Protein AF-K1YP72-F1 (afdb_monomer_lite)

Structure (mmCIF, N/CA/C/O backbone):
data_AF-K1YP72-F1
#
_entry.id   AF-K1YP72-F1
#
loop_
_atom_site.group_PDB
_atom_site.id
_atom_site.type_symbol
_atom_site.label_atom_id
_atom_site.label_alt_id
_atom_site.label_comp_id
_atom_site.label_asym_id
_atom_site.label_entity_id
_atom_site.label_seq_id
_atom_site.pdbx_PDB_ins_code
_atom_site.Cartn_x
_atom_site.Cartn_y
_atom_site.Cartn_z
_atom_site.occupancy
_atom_site.B_iso_or_equiv
_atom_site.auth_seq_id
_atom_site.auth_comp_id
_atom_site.auth_asym_id
_atom_site.auth_atom_id
_atom_site.pdbx_PDB_model_num
ATOM 1 N N . MET A 1 1 ? -7.298 1.658 -0.040 1.00 88.38 1 MET A N 1
ATOM 2 C CA . MET A 1 1 ? -8.168 1.002 0.954 1.00 88.38 1 MET A CA 1
ATOM 3 C C . MET A 1 1 ? -8.782 2.070 1.839 1.00 88.38 1 MET A C 1
ATOM 5 O O . MET A 1 1 ? -8.086 3.003 2.231 1.00 88.38 1 MET A O 1
ATOM 9 N N . 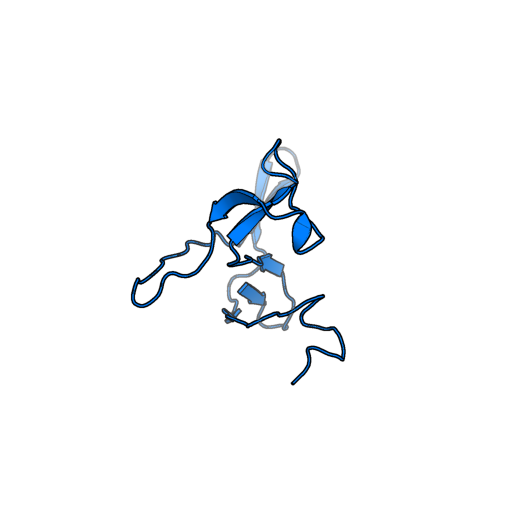THR A 1 2 ? -10.078 1.965 2.111 1.00 91.56 2 THR A N 1
ATOM 10 C CA . THR A 1 2 ? -10.807 2.901 2.978 1.00 91.56 2 THR A CA 1
ATOM 11 C C . THR A 1 2 ? -11.680 2.143 3.963 1.00 91.56 2 THR A C 1
ATOM 13 O O . THR A 1 2 ? -12.366 1.210 3.554 1.00 91.56 2 THR A O 1
ATOM 16 N N . ALA A 1 3 ? -11.698 2.571 5.227 1.00 90.56 3 ALA A N 1
ATOM 17 C CA . ALA A 1 3 ? -12.637 2.082 6.233 1.00 90.56 3 ALA A CA 1
ATOM 18 C C . ALA A 1 3 ? -13.662 3.169 6.582 1.00 90.56 3 ALA A C 1
ATOM 20 O O . ALA A 1 3 ? -13.297 4.316 6.873 1.00 90.56 3 ALA A O 1
ATOM 21 N N . LYS A 1 4 ? -14.944 2.797 6.538 1.00 91.25 4 LYS A N 1
ATOM 22 C CA . LYS A 1 4 ? -16.100 3.678 6.751 1.00 91.25 4 LYS A CA 1
ATOM 23 C C . LYS A 1 4 ? -16.948 3.169 7.909 1.00 91.25 4 LYS A C 1
ATOM 25 O O . LYS A 1 4 ? -17.210 1.971 7.984 1.00 91.25 4 LYS A O 1
ATOM 30 N N . THR A 1 5 ? -17.402 4.062 8.784 1.00 88.12 5 THR A N 1
ATOM 31 C CA . THR A 1 5 ? -18.425 3.728 9.790 1.00 88.12 5 THR A CA 1
ATOM 32 C C . THR A 1 5 ? -19.787 3.508 9.125 1.00 88.12 5 THR A C 1
ATOM 34 O O . THR A 1 5 ? -19.973 3.874 7.963 1.00 88.12 5 THR A O 1
ATOM 37 N N . ASN A 1 6 ? -20.759 2.952 9.855 1.00 84.94 6 ASN A N 1
ATOM 38 C CA . ASN A 1 6 ? -22.127 2.760 9.345 1.00 84.94 6 ASN A CA 1
ATOM 39 C C . ASN A 1 6 ? -22.787 4.071 8.871 1.00 84.94 6 ASN A C 1
ATOM 41 O O . ASN A 1 6 ? -23.576 4.054 7.933 1.00 84.94 6 ASN A O 1
ATOM 45 N N . ASP A 1 7 ? -22.390 5.211 9.443 1.00 83.81 7 ASP A N 1
ATOM 46 C CA . ASP A 1 7 ? -22.842 6.550 9.030 1.00 83.81 7 ASP A CA 1
ATOM 47 C C . ASP A 1 7 ? -22.153 7.057 7.743 1.00 83.81 7 ASP A C 1
ATOM 49 O O . ASP A 1 7 ? -22.286 8.221 7.367 1.00 83.81 7 ASP A O 1
ATOM 53 N N . GLY A 1 8 ? -21.346 6.218 7.085 1.00 83.31 8 GLY A N 1
ATOM 54 C CA . GLY A 1 8 ? -20.614 6.538 5.858 1.00 83.31 8 GLY A CA 1
ATOM 55 C C . GLY A 1 8 ? -19.348 7.376 6.065 1.00 83.31 8 GLY A C 1
ATOM 56 O O . GLY A 1 8 ? -18.657 7.701 5.096 1.00 83.31 8 GLY A O 1
ATOM 57 N N . LYS A 1 9 ? -18.996 7.718 7.310 1.00 87.44 9 LYS A N 1
ATOM 58 C CA . LYS A 1 9 ? -17.818 8.539 7.608 1.00 87.44 9 LYS A CA 1
ATOM 59 C C . LYS A 1 9 ? -16.538 7.716 7.466 1.00 87.44 9 LYS A C 1
ATOM 61 O O . LYS A 1 9 ? -16.338 6.727 8.170 1.00 87.44 9 LYS A O 1
ATOM 66 N N . VAL A 1 10 ? -15.638 8.157 6.587 1.00 88.81 10 VAL A N 1
ATOM 67 C CA . VAL A 1 10 ? -14.300 7.565 6.444 1.00 88.81 10 VAL A CA 1
ATOM 68 C C . VAL A 1 10 ? -13.450 7.970 7.646 1.00 88.81 10 VAL A C 1
ATOM 70 O O . VAL A 1 10 ? -13.233 9.160 7.875 1.00 88.81 10 VAL A O 1
ATOM 73 N N . PHE A 1 11 ? -12.957 6.992 8.404 1.00 89.12 11 PHE A N 1
ATOM 74 C CA . PHE A 1 11 ? -12.032 7.234 9.522 1.00 89.12 11 PHE A CA 1
ATOM 75 C C . PHE A 1 11 ? -10.623 6.700 9.254 1.00 89.12 11 PHE A C 1
ATOM 77 O O . PHE A 1 11 ? -9.679 7.100 9.931 1.00 89.12 11 PHE A O 1
ATOM 84 N N . PHE A 1 12 ? -10.465 5.836 8.250 1.00 89.50 12 PHE A N 1
ATOM 85 C CA . PHE A 1 12 ? -9.169 5.329 7.825 1.00 89.50 12 PHE A CA 1
ATOM 86 C C . PHE A 1 12 ? -9.077 5.305 6.300 1.00 89.50 12 PHE A C 1
ATOM 88 O O . PHE A 1 12 ? -9.998 4.851 5.616 1.00 89.50 12 PHE A O 1
ATOM 95 N N . LYS A 1 13 ? -7.953 5.784 5.767 1.00 91.31 13 LYS A N 1
ATOM 96 C CA . LYS A 1 13 ? -7.641 5.755 4.340 1.00 91.31 13 LYS A CA 1
ATOM 97 C C . LYS A 1 13 ? -6.151 5.501 4.163 1.00 91.31 13 LYS A C 1
ATOM 99 O O . LYS A 1 13 ? -5.334 6.257 4.675 1.00 91.31 13 LYS A O 1
ATOM 104 N N . GLU A 1 14 ? -5.822 4.472 3.394 1.00 90.56 14 GLU A N 1
ATOM 105 C CA . GLU A 1 14 ? -4.449 4.152 3.015 1.00 90.56 14 GLU A CA 1
ATOM 106 C C . GLU A 1 14 ? -4.374 3.875 1.514 1.00 90.56 14 GLU A C 1
ATOM 108 O O . GLU A 1 14 ?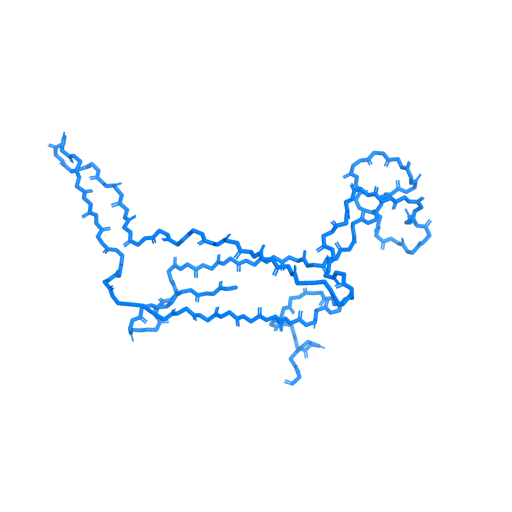 -5.197 3.146 0.948 1.00 90.56 14 GLU A O 1
ATOM 113 N N . GLU A 1 15 ? -3.386 4.474 0.857 1.00 88.81 15 GLU A N 1
ATOM 114 C CA . GLU A 1 15 ? -3.144 4.341 -0.575 1.00 88.81 15 GLU A CA 1
ATOM 115 C C . GLU A 1 15 ? -1.714 3.857 -0.807 1.00 88.81 15 GLU A C 1
ATOM 117 O O . GLU A 1 15 ? -0.767 4.350 -0.194 1.00 88.81 15 GLU A O 1
ATOM 122 N N . LYS A 1 16 ? -1.560 2.891 -1.715 1.00 87.31 16 LYS A N 1
ATOM 123 C CA . LYS A 1 16 ? -0.263 2.338 -2.099 1.00 87.31 16 LYS A CA 1
ATOM 124 C C . LYS A 1 16 ? -0.137 2.346 -3.613 1.00 87.31 16 LYS A C 1
ATOM 126 O O . LYS A 1 16 ? -1.059 1.941 -4.317 1.00 87.31 16 LYS A O 1
ATOM 131 N N . ILE A 1 17 ? 1.014 2.803 -4.097 1.00 87.12 17 ILE A N 1
ATOM 132 C CA . ILE A 1 17 ? 1.320 2.888 -5.526 1.00 87.12 17 ILE A CA 1
ATOM 133 C C . ILE A 1 17 ? 2.212 1.705 -5.912 1.00 87.12 17 ILE A C 1
ATOM 135 O O . ILE A 1 17 ? 3.300 1.520 -5.357 1.00 87.12 17 ILE A O 1
ATOM 139 N N . TYR A 1 18 ? 1.755 0.927 -6.891 1.00 89.06 18 TYR A N 1
ATOM 140 C CA . TYR A 1 18 ? 2.503 -0.188 -7.467 1.00 89.06 18 TYR A CA 1
ATOM 141 C C . TYR A 1 18 ? 3.144 0.251 -8.783 1.00 89.06 18 TYR A C 1
ATOM 143 O O . TYR A 1 18 ? 2.566 0.088 -9.855 1.00 89.06 18 TYR A O 1
ATOM 151 N N . MET A 1 19 ? 4.330 0.853 -8.702 1.00 88.31 19 MET A N 1
ATOM 152 C CA . MET A 1 19 ? 5.065 1.344 -9.867 1.00 88.31 19 MET A CA 1
ATOM 153 C C . MET A 1 19 ? 6.571 1.248 -9.604 1.00 88.31 19 MET A C 1
ATOM 155 O O . MET A 1 19 ? 7.009 1.592 -8.504 1.00 88.31 19 MET A O 1
ATOM 159 N N . PRO A 1 20 ? 7.391 0.834 -10.586 1.00 87.75 20 PRO A N 1
ATOM 160 C CA . PRO A 1 20 ? 8.835 0.952 -10.449 1.00 87.75 20 PRO A CA 1
ATOM 161 C C . PRO A 1 20 ? 9.228 2.427 -10.298 1.00 87.75 20 PRO A C 1
ATOM 163 O O . PRO A 1 20 ? 8.714 3.299 -10.999 1.00 87.75 20 PRO A O 1
ATOM 166 N N . VAL A 1 21 ? 10.150 2.710 -9.380 1.00 89.12 21 VAL A N 1
ATOM 167 C CA . VAL A 1 21 ? 10.674 4.050 -9.105 1.00 89.12 21 VAL A CA 1
ATOM 168 C C . VAL A 1 21 ? 12.006 4.209 -9.840 1.00 89.12 21 VAL A C 1
ATOM 170 O O . VAL A 1 21 ? 13.036 3.740 -9.340 1.00 89.12 21 VAL A O 1
ATOM 173 N N . PRO A 1 22 ? 12.020 4.842 -11.026 1.00 89.06 22 PRO A N 1
ATOM 174 C CA . PRO A 1 22 ? 13.240 4.997 -11.802 1.00 89.06 22 PRO A CA 1
ATOM 175 C C . PRO A 1 22 ? 14.160 6.049 -11.181 1.00 89.06 22 PRO A C 1
ATOM 177 O O . PRO A 1 22 ? 13.715 7.134 -10.812 1.00 89.06 22 PRO A O 1
ATOM 180 N N . GLN A 1 23 ? 15.451 5.748 -11.115 1.00 91.19 23 GLN A N 1
ATOM 181 C CA . GLN A 1 23 ? 16.489 6.641 -10.606 1.00 91.19 23 GLN A CA 1
ATOM 182 C C . GLN A 1 23 ? 16.818 7.746 -11.614 1.00 91.19 23 GLN A C 1
ATOM 184 O O . GLN A 1 23 ? 16.972 7.471 -12.806 1.00 91.19 23 GLN A O 1
ATOM 189 N N . GLN A 1 24 ? 16.976 8.978 -11.128 1.00 90.31 24 GLN A N 1
ATOM 190 C CA . GLN A 1 24 ? 17.359 10.125 -11.947 1.00 90.31 24 GLN A CA 1
ATOM 191 C C . GLN A 1 24 ? 18.832 10.036 -12.379 1.00 90.31 24 GLN A C 1
ATOM 193 O O . GLN A 1 24 ? 19.731 10.012 -11.545 1.00 90.31 24 GLN A O 1
ATOM 198 N N . MET A 1 25 ? 19.091 9.998 -13.687 1.00 88.75 25 MET A N 1
ATOM 199 C CA . MET A 1 25 ? 20.422 9.905 -14.305 1.00 88.75 25 MET A CA 1
ATOM 200 C C . MET A 1 25 ? 21.308 8.789 -13.715 1.00 88.75 25 MET A C 1
ATOM 202 O O . MET A 1 25 ? 22.535 8.892 -13.733 1.00 88.75 25 MET A O 1
ATOM 206 N N . GLY A 1 26 ? 20.693 7.735 -13.164 1.00 84.50 26 GLY A N 1
ATOM 207 C CA . GLY A 1 26 ? 21.394 6.617 -12.532 1.00 84.50 26 GLY A CA 1
ATOM 208 C C . GLY A 1 26 ? 22.168 7.016 -11.270 1.00 84.50 26 GLY A C 1
ATOM 209 O O . GLY A 1 26 ? 23.122 6.336 -10.900 1.00 84.50 26 GLY A O 1
ATOM 210 N N . ARG A 1 27 ? 21.824 8.150 -10.637 1.00 85.31 27 ARG A N 1
ATOM 211 C CA . ARG A 1 27 ? 22.519 8.682 -9.458 1.00 85.31 27 ARG A CA 1
ATOM 212 C C . ARG A 1 27 ? 21.546 9.189 -8.393 1.00 85.31 27 ARG A C 1
ATOM 214 O O . ARG A 1 27 ? 20.552 9.845 -8.692 1.00 85.31 27 ARG A O 1
ATOM 221 N N . GLY A 1 28 ? 21.900 8.953 -7.130 1.00 85.56 28 GLY A N 1
ATOM 222 C CA . GLY A 1 28 ? 21.163 9.444 -5.962 1.00 85.56 28 GLY A CA 1
ATOM 223 C C . GLY A 1 28 ? 19.788 8.802 -5.775 1.00 85.56 28 GLY A C 1
ATOM 224 O O . GLY A 1 28 ? 19.466 7.795 -6.398 1.00 85.56 28 GLY A O 1
ATOM 225 N N . ASP A 1 29 ? 18.964 9.418 -4.931 1.00 87.19 29 ASP A N 1
ATOM 226 C CA . ASP A 1 29 ? 17.727 8.802 -4.423 1.00 87.19 29 ASP A CA 1
ATOM 227 C C . ASP A 1 29 ? 16.461 9.498 -4.945 1.00 87.19 29 ASP A C 1
ATOM 229 O O . ASP A 1 29 ? 15.384 9.420 -4.350 1.00 87.19 29 ASP A O 1
ATOM 233 N N . LYS A 1 30 ? 16.584 10.228 -6.060 1.00 87.12 30 LYS A N 1
ATOM 234 C CA . LYS A 1 30 ? 15.478 10.974 -6.672 1.00 87.12 30 LYS A CA 1
ATOM 235 C C . LYS A 1 30 ? 14.899 10.241 -7.870 1.00 87.12 30 LYS A C 1
ATOM 237 O O . LYS A 1 30 ? 15.626 9.687 -8.693 1.00 87.12 30 LYS A O 1
ATOM 242 N N . MET A 1 31 ? 13.575 10.307 -7.991 1.00 84.12 31 MET A N 1
ATOM 243 C CA . MET A 1 31 ? 12.870 9.786 -9.155 1.00 84.12 31 MET A CA 1
ATOM 244 C C . MET A 1 31 ? 13.075 10.707 -10.366 1.00 84.12 31 MET A C 1
ATOM 246 O O . MET A 1 31 ? 12.803 11.906 -10.279 1.00 84.12 31 MET A O 1
ATOM 250 N N . GLY A 1 32 ? 13.509 10.150 -11.500 1.00 84.62 32 GLY A N 1
ATOM 251 C CA . GLY A 1 32 ? 13.589 10.890 -12.765 1.00 84.62 32 GLY A CA 1
ATOM 252 C C . GLY A 1 32 ? 12.194 11.248 -13.290 1.00 84.62 32 GLY A C 1
ATOM 253 O O . GLY A 1 32 ? 11.306 10.390 -13.316 1.00 84.62 32 GLY A O 1
ATOM 254 N N . ARG A 1 33 ? 11.981 12.501 -13.715 1.00 82.69 33 ARG A N 1
ATOM 255 C CA . ARG A 1 33 ? 10.673 12.961 -14.219 1.00 82.69 33 ARG A CA 1
ATOM 256 C C . ARG A 1 33 ? 10.568 12.785 -15.728 1.00 82.69 33 ARG A C 1
ATOM 258 O O . ARG A 1 33 ? 9.538 12.320 -16.214 1.00 82.69 33 ARG A O 1
ATOM 265 N N . GLY A 1 34 ? 11.635 13.108 -16.457 1.00 82.75 34 GLY A N 1
ATOM 266 C CA . GLY A 1 34 ? 11.700 12.949 -17.907 1.00 82.75 34 GLY A CA 1
ATOM 267 C C . GLY A 1 34 ? 12.034 11.513 -18.332 1.00 82.75 34 GLY A C 1
ATOM 268 O O . GLY A 1 34 ? 12.770 10.832 -17.620 1.00 82.75 34 GLY A O 1
ATOM 269 N N . PRO A 1 35 ? 11.564 11.040 -19.503 1.00 82.00 35 PRO A N 1
ATOM 270 C CA . PRO A 1 35 ? 11.940 9.726 -20.035 1.00 82.00 35 PRO A CA 1
ATOM 271 C C . PRO A 1 35 ? 13.460 9.523 -20.132 1.00 82.00 35 PRO A C 1
ATOM 273 O O . PRO A 1 35 ? 13.963 8.475 -19.744 1.00 82.00 35 PRO A O 1
ATOM 276 N N . TYR A 1 36 ? 14.194 10.553 -20.563 1.00 86.56 36 TYR A N 1
ATOM 277 C CA . TYR A 1 36 ? 15.656 10.523 -20.715 1.00 86.56 36 TYR A CA 1
ATOM 278 C C . TYR A 1 36 ? 16.420 10.517 -19.391 1.00 86.56 36 TYR A C 1
ATOM 280 O O . TYR A 1 36 ? 17.602 10.195 -19.358 1.00 86.56 36 TYR A O 1
ATOM 288 N N . GLU A 1 37 ? 15.756 10.884 -18.297 1.00 85.81 37 GLU A N 1
ATOM 289 C CA . GLU A 1 37 ? 16.382 10.949 -16.982 1.00 85.81 37 GLU A CA 1
ATOM 290 C C . GLU A 1 37 ? 16.304 9.614 -16.237 1.00 85.81 37 GLU A C 1
ATOM 292 O O . GLU A 1 37 ? 16.824 9.506 -15.135 1.00 85.81 37 GLU A O 1
ATOM 297 N N . LYS A 1 38 ? 15.624 8.601 -16.780 1.00 88.19 38 LYS A N 1
ATOM 298 C CA . LYS A 1 38 ? 15.327 7.339 -16.090 1.00 88.19 38 LYS A CA 1
ATOM 299 C C . LYS A 1 38 ? 16.333 6.259 -16.482 1.00 88.19 38 LYS A C 1
ATOM 301 O O . LYS A 1 38 ? 16.002 5.350 -17.235 1.00 88.19 38 LYS A O 1
ATOM 306 N N . SER A 1 39 ? 17.565 6.363 -15.991 1.00 86.44 39 SER A N 1
ATOM 307 C CA . SER A 1 39 ? 18.651 5.428 -16.341 1.00 86.44 39 SER A CA 1
ATOM 308 C C . SER A 1 39 ? 19.034 4.439 -15.233 1.00 86.44 39 SER A C 1
ATOM 310 O O . SER A 1 39 ? 19.979 3.675 -15.400 1.00 86.44 39 SER A O 1
ATOM 312 N N . GLY A 1 40 ? 18.290 4.402 -14.125 1.00 85.94 40 GLY A N 1
ATOM 313 C CA . GLY A 1 40 ? 18.452 3.397 -13.069 1.00 85.94 40 GLY A CA 1
ATOM 314 C C . GLY A 1 40 ? 17.137 3.071 -12.366 1.00 85.94 40 GLY A C 1
ATOM 315 O O . GLY A 1 40 ? 16.074 3.559 -12.756 1.00 85.94 40 GLY A O 1
ATOM 316 N N . LEU A 1 41 ? 17.202 2.273 -11.301 1.00 88.75 41 LEU A N 1
ATOM 317 C CA . LEU A 1 41 ? 16.047 1.867 -10.501 1.00 88.75 41 LEU A CA 1
ATOM 318 C C . LEU A 1 41 ? 16.372 2.032 -9.016 1.00 88.75 41 LEU A C 1
ATOM 320 O O . LEU A 1 41 ? 17.326 1.440 -8.525 1.00 88.75 41 LEU A O 1
ATOM 324 N N . ILE A 1 42 ? 15.570 2.824 -8.307 1.00 89.88 42 ILE A N 1
ATOM 325 C CA . ILE A 1 42 ? 15.700 2.997 -6.853 1.00 89.88 42 ILE A CA 1
ATOM 326 C C . ILE A 1 42 ? 14.979 1.859 -6.140 1.00 89.88 42 ILE A C 1
ATOM 328 O O . ILE A 1 42 ? 15.483 1.279 -5.182 1.00 89.88 42 ILE A O 1
ATOM 332 N N . ARG A 1 43 ? 13.761 1.554 -6.594 1.00 88.19 43 ARG A N 1
ATOM 333 C CA . ARG A 1 43 ? 12.905 0.547 -5.974 1.00 88.19 43 ARG A CA 1
ATOM 334 C C . ARG A 1 43 ? 11.902 0.008 -6.977 1.00 88.19 43 ARG A C 1
ATOM 336 O O . ARG A 1 43 ? 11.331 0.775 -7.744 1.00 88.19 43 ARG A O 1
ATOM 343 N N . ASP A 1 44 ? 11.638 -1.290 -6.911 1.00 88.12 44 ASP A N 1
ATOM 344 C CA . ASP A 1 44 ? 10.509 -1.907 -7.599 1.00 88.12 44 ASP A CA 1
ATOM 345 C C . ASP A 1 44 ? 9.403 -2.232 -6.589 1.00 88.12 44 ASP A C 1
ATOM 347 O O . ASP A 1 44 ? 9.594 -3.056 -5.693 1.00 88.12 44 ASP A O 1
ATOM 351 N N . THR A 1 45 ? 8.262 -1.547 -6.693 1.00 88.56 45 THR A N 1
ATOM 352 C CA . THR A 1 45 ? 7.038 -1.883 -5.946 1.00 88.56 45 THR A CA 1
ATOM 353 C C . THR A 1 45 ? 5.931 -2.377 -6.869 1.00 88.56 45 THR A C 1
ATOM 355 O O . THR A 1 45 ? 4.777 -2.406 -6.457 1.00 88.56 45 THR A O 1
ATOM 358 N N . SER A 1 46 ? 6.239 -2.725 -8.121 1.00 88.62 46 SER A N 1
ATOM 359 C CA . SER A 1 46 ? 5.237 -3.191 -9.078 1.00 88.62 46 SER A CA 1
ATOM 360 C C . SER A 1 46 ? 4.607 -4.524 -8.661 1.00 88.62 46 SER A C 1
ATOM 362 O O . SER A 1 46 ? 5.123 -5.248 -7.807 1.00 88.62 46 SER A O 1
ATOM 364 N N . LEU A 1 47 ? 3.459 -4.846 -9.265 1.00 89.94 47 LEU A N 1
ATOM 365 C CA . LEU A 1 47 ? 2.822 -6.154 -9.130 1.00 89.94 47 LEU A CA 1
ATOM 366 C C . LEU A 1 47 ? 3.365 -7.090 -10.224 1.00 89.94 47 LEU A C 1
ATOM 368 O O . LEU A 1 47 ? 2.985 -6.941 -11.388 1.00 89.94 47 LEU A O 1
ATOM 372 N N . PRO A 1 48 ? 4.253 -8.044 -9.892 1.00 89.88 48 PRO A N 1
ATOM 373 C CA . PRO A 1 48 ? 4.812 -8.958 -10.877 1.00 89.88 48 PRO A CA 1
ATOM 374 C C . PRO A 1 48 ? 3.743 -9.867 -11.505 1.00 89.88 48 PRO A C 1
ATOM 376 O O . PRO A 1 48 ? 2.834 -10.340 -10.813 1.00 89.88 48 PRO A O 1
ATOM 379 N N . PRO A 1 49 ? 3.866 -10.181 -12.806 1.00 91.25 49 PRO A N 1
ATOM 380 C CA . PRO A 1 49 ? 2.911 -11.036 -13.493 1.00 91.25 49 PRO A CA 1
ATOM 381 C C . PRO A 1 49 ? 2.886 -12.433 -12.868 1.00 91.25 49 PRO A C 1
ATOM 383 O O . PRO A 1 49 ? 3.928 -13.022 -12.581 1.00 91.25 49 PRO A O 1
ATOM 386 N N . ARG A 1 50 ? 1.675 -12.977 -12.685 1.00 92.00 50 ARG A N 1
ATOM 387 C CA . ARG A 1 50 ? 1.418 -14.332 -12.151 1.00 92.00 50 ARG A CA 1
ATOM 388 C C . ARG A 1 50 ? 1.999 -14.604 -10.757 1.00 92.00 50 ARG A C 1
ATOM 390 O O . ARG A 1 50 ? 2.100 -15.761 -10.358 1.00 92.00 50 ARG A O 1
ATOM 397 N N . LYS A 1 51 ? 2.356 -13.567 -10.000 1.00 90.56 51 LYS A N 1
ATOM 398 C CA . LYS A 1 51 ? 2.832 -13.708 -8.625 1.00 90.56 51 LYS A CA 1
ATOM 399 C C . LYS A 1 51 ? 1.840 -13.055 -7.671 1.00 90.56 51 LYS A C 1
ATOM 401 O O . LYS A 1 51 ? 1.579 -11.860 -7.751 1.00 90.56 51 LYS A O 1
ATOM 406 N N . THR A 1 52 ? 1.308 -13.844 -6.743 1.00 90.62 52 THR A N 1
ATOM 407 C CA . THR A 1 52 ? 0.417 -13.345 -5.692 1.00 90.62 52 THR A CA 1
ATOM 408 C C . THR A 1 52 ? 1.205 -12.486 -4.709 1.00 90.62 52 THR A C 1
ATOM 410 O O . THR A 1 52 ? 2.161 -12.956 -4.090 1.00 90.62 52 THR A O 1
ATOM 413 N N . VAL A 1 53 ? 0.786 -11.233 -4.548 1.00 89.88 53 VAL A N 1
ATOM 414 C CA . VAL A 1 53 ? 1.309 -10.312 -3.533 1.00 89.88 53 VAL A CA 1
ATOM 415 C C . VAL A 1 53 ? 0.304 -10.242 -2.387 1.00 89.88 53 VAL A C 1
ATOM 417 O O . VAL A 1 53 ? -0.898 -10.132 -2.622 1.00 89.88 53 VAL A O 1
ATOM 420 N N . LYS A 1 54 ? 0.791 -10.348 -1.148 1.00 91.06 54 LYS A N 1
ATOM 421 C CA . LYS A 1 54 ? -0.015 -10.192 0.067 1.00 91.06 54 LYS A CA 1
ATOM 422 C C . LYS A 1 54 ? 0.359 -8.878 0.734 1.00 91.06 54 LYS A C 1
ATOM 424 O O . LYS A 1 54 ? 1.541 -8.615 0.932 1.00 91.06 54 LYS A O 1
ATOM 429 N N . GLU A 1 55 ? -0.648 -8.099 1.099 1.00 89.38 55 GLU A N 1
ATOM 430 C CA . GLU A 1 55 ? -0.491 -6.811 1.768 1.00 89.38 55 GLU A CA 1
ATOM 431 C C . GLU A 1 55 ? -1.266 -6.840 3.078 1.00 89.38 55 GLU A C 1
ATOM 433 O O . GLU A 1 55 ? -2.394 -7.336 3.130 1.00 89.38 55 GLU A O 1
ATOM 438 N N . ALA A 1 56 ? -0.636 -6.343 4.135 1.00 91.19 56 ALA A N 1
ATOM 439 C CA . ALA A 1 56 ? -1.233 -6.248 5.454 1.00 91.19 56 ALA A CA 1
ATOM 440 C C . ALA A 1 56 ? -1.485 -4.776 5.768 1.00 91.19 56 ALA A C 1
ATOM 442 O O . ALA A 1 56 ? -0.586 -3.951 5.623 1.00 91.19 56 ALA A O 1
ATOM 443 N N . PHE A 1 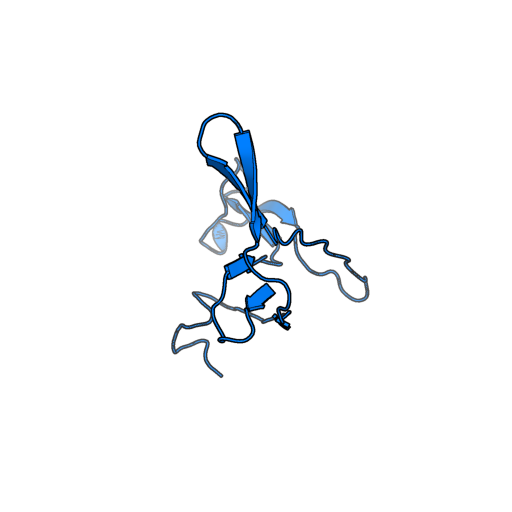57 ? -2.696 -4.474 6.221 1.00 89.75 57 PHE A N 1
ATOM 444 C CA . PHE A 1 57 ? -3.097 -3.132 6.615 1.00 89.75 57 PHE A CA 1
ATOM 445 C C . PHE A 1 57 ? -3.521 -3.151 8.081 1.00 89.75 57 PHE A C 1
ATOM 447 O O . PHE A 1 57 ? -4.289 -4.022 8.493 1.00 89.75 57 PHE A O 1
ATOM 454 N N . ALA A 1 58 ? -3.022 -2.200 8.866 1.00 90.06 58 ALA A N 1
ATOM 455 C CA . ALA A 1 58 ? -3.370 -2.060 10.274 1.00 90.06 58 ALA A CA 1
ATOM 456 C C . ALA A 1 58 ? -4.374 -0.916 10.435 1.00 90.06 58 ALA A C 1
ATOM 458 O O . ALA A 1 58 ? -4.017 0.251 10.297 1.00 90.06 58 ALA A O 1
ATOM 459 N N . ILE A 1 59 ? -5.631 -1.254 10.723 1.00 89.56 59 ILE A N 1
ATOM 460 C CA . ILE A 1 59 ? -6.701 -0.269 10.912 1.00 89.56 59 ILE A CA 1
ATOM 461 C C . ILE A 1 59 ? -6.864 -0.015 12.418 1.00 89.56 59 ILE A C 1
ATOM 463 O O . ILE A 1 59 ? -7.274 -0.929 13.140 1.00 89.56 59 ILE A O 1
ATOM 467 N N . PRO A 1 60 ? -6.558 1.192 12.925 1.00 87.12 60 PRO A N 1
ATOM 468 C CA . PRO A 1 60 ? -6.809 1.532 14.318 1.00 87.12 60 PRO A CA 1
ATOM 469 C C . PRO A 1 60 ? -8.311 1.747 14.532 1.00 87.12 60 PRO A C 1
ATOM 471 O O . PRO A 1 60 ? -8.924 2.606 13.901 1.00 87.12 60 PRO A O 1
ATOM 474 N N . VAL A 1 61 ? -8.909 0.965 15.431 1.00 86.69 61 VAL A N 1
ATOM 475 C CA . VAL A 1 61 ? -10.353 1.029 15.745 1.00 86.69 61 VAL A CA 1
ATOM 476 C C . VAL A 1 61 ? -10.657 1.797 17.036 1.00 86.69 61 VAL A C 1
ATOM 478 O O . VAL A 1 61 ? -11.816 2.042 17.366 1.00 86.69 61 VAL A O 1
ATOM 481 N N . TYR A 1 62 ? -9.624 2.215 17.769 1.00 84.12 62 TYR A N 1
ATOM 482 C CA . TYR A 1 62 ? -9.731 3.046 18.965 1.00 84.12 62 TYR A CA 1
ATOM 483 C C . TYR A 1 62 ? -8.544 4.006 19.063 1.00 84.12 62 TYR A C 1
ATOM 485 O O . TYR A 1 62 ? -7.459 3.718 18.562 1.00 84.12 62 TYR A O 1
ATOM 493 N N . ASN A 1 63 ? -8.748 5.122 19.758 1.00 81.56 63 ASN A N 1
ATOM 494 C CA . ASN A 1 63 ? -7.689 6.037 20.167 1.00 81.56 63 ASN A CA 1
ATOM 495 C C . ASN A 1 63 ? -7.495 5.952 21.680 1.00 81.56 63 ASN A C 1
ATOM 497 O O . ASN A 1 63 ? -8.465 5.863 22.435 1.00 81.56 63 ASN A O 1
ATOM 501 N N . GLU A 1 64 ? -6.249 6.006 22.135 1.00 78.75 64 GLU A N 1
ATOM 502 C CA . GLU A 1 64 ? -5.936 6.111 23.558 1.00 78.75 64 GLU A CA 1
ATOM 503 C C . GLU A 1 64 ? -5.925 7.590 23.952 1.00 78.75 64 GLU A C 1
ATOM 505 O O . GLU A 1 64 ? -5.207 8.396 23.365 1.00 78.75 64 GLU A O 1
ATOM 510 N N . ILE A 1 65 ? -6.773 7.961 24.909 1.00 77.62 65 ILE A N 1
ATOM 511 C CA . ILE A 1 65 ? -6.901 9.330 25.406 1.00 77.62 65 ILE A CA 1
ATOM 512 C C . ILE A 1 65 ? -6.649 9.306 26.909 1.00 77.62 65 ILE A C 1
ATOM 514 O O . ILE A 1 65 ? -7.267 8.537 27.646 1.00 77.62 65 ILE A O 1
ATOM 518 N N . THR A 1 66 ? -5.768 10.183 27.380 1.00 72.31 66 THR A N 1
ATOM 519 C CA . THR A 1 66 ? -5.572 10.404 28.813 1.00 72.31 66 THR A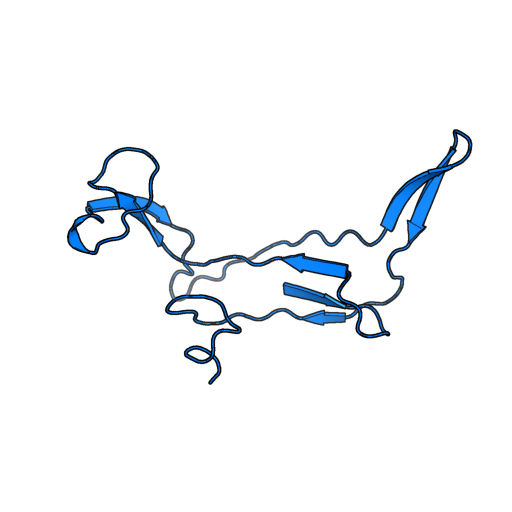 CA 1
ATOM 520 C C . THR A 1 66 ? -6.624 11.392 29.297 1.00 72.31 66 THR A C 1
ATOM 522 O O . THR A 1 66 ? -6.578 12.571 28.947 1.00 72.31 66 THR A O 1
ATOM 525 N N . LYS A 1 67 ? -7.582 10.923 30.098 1.00 66.38 67 LYS A N 1
ATOM 526 C CA . LYS A 1 67 ? -8.563 11.782 30.770 1.00 66.38 67 LYS A CA 1
ATOM 527 C C . LYS A 1 67 ? -8.377 11.602 32.274 1.00 66.38 67 LYS A C 1
ATOM 529 O O . LYS A 1 67 ? -8.369 10.475 32.761 1.00 66.38 67 LYS A O 1
ATOM 534 N N . ASP A 1 68 ? -8.137 12.698 32.988 1.00 61.12 68 ASP A N 1
ATOM 535 C CA . ASP A 1 68 ? -7.970 12.713 34.450 1.00 61.12 68 ASP A CA 1
ATOM 536 C C . ASP A 1 68 ? -6.877 11.759 34.981 1.00 61.12 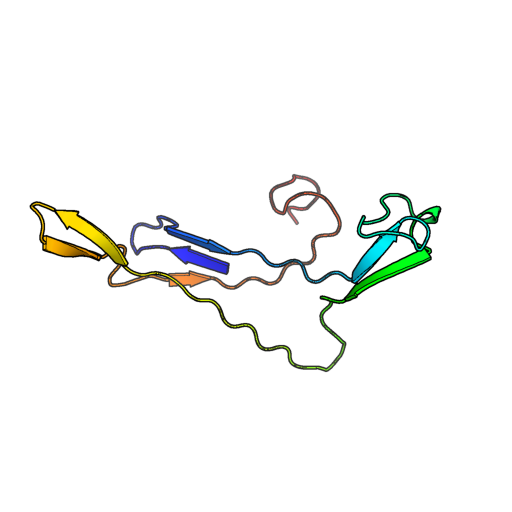68 ASP A C 1
ATOM 538 O O . ASP A 1 68 ? -7.062 11.042 35.964 1.00 61.12 68 ASP A O 1
ATOM 542 N N . GLY A 1 69 ? -5.726 11.702 34.299 1.00 72.25 69 GLY A N 1
ATOM 543 C CA . GLY A 1 69 ? -4.578 10.878 34.709 1.00 72.25 69 GLY A CA 1
ATOM 544 C C . GLY A 1 69 ? -4.757 9.365 34.521 1.00 72.25 69 GLY A C 1
ATOM 545 O O . GLY A 1 69 ? -3.870 8.601 34.895 1.00 72.25 69 GLY A O 1
ATOM 546 N N . LYS A 1 70 ? -5.871 8.918 33.923 1.00 69.62 70 LYS A N 1
ATOM 547 C CA . LYS A 1 70 ? -6.128 7.513 33.578 1.00 69.62 70 LYS A CA 1
ATOM 548 C C . LYS A 1 70 ? -6.186 7.334 32.060 1.00 69.62 70 LYS A C 1
ATOM 550 O O . LYS A 1 70 ? -6.766 8.146 31.339 1.00 69.62 70 LYS A O 1
ATOM 555 N N . MET A 1 71 ? -5.579 6.249 31.585 1.00 67.62 71 MET A N 1
ATOM 556 C CA . MET A 1 71 ? -5.653 5.814 30.188 1.00 67.62 71 MET A CA 1
ATOM 557 C C . MET A 1 71 ? -7.074 5.326 29.890 1.00 67.62 71 MET A C 1
ATOM 559 O O . MET A 1 71 ? -7.518 4.336 30.471 1.00 67.62 71 MET A O 1
ATOM 563 N N . ALA A 1 72 ? -7.785 6.006 28.993 1.00 75.75 72 ALA A N 1
ATOM 564 C CA . ALA A 1 72 ? -9.093 5.587 28.504 1.00 75.75 72 ALA A CA 1
ATOM 565 C C . ALA A 1 72 ? -9.024 5.296 26.999 1.00 75.75 72 ALA A C 1
ATOM 567 O O . ALA A 1 72 ? -8.364 6.009 26.243 1.00 75.75 72 ALA A O 1
ATOM 568 N N . ARG A 1 73 ? -9.713 4.245 26.544 1.00 79.38 73 ARG A N 1
ATOM 569 C CA . ARG A 1 73 ? -9.847 3.934 25.114 1.00 79.38 73 ARG A CA 1
ATOM 570 C C . ARG A 1 73 ? -11.125 4.566 24.584 1.00 79.38 73 ARG A C 1
ATOM 572 O O . ARG A 1 73 ? -12.209 4.247 25.062 1.00 79.38 73 ARG A O 1
ATOM 579 N N . ASN A 1 74 ? -10.995 5.443 23.597 1.00 82.00 74 ASN A N 1
ATOM 580 C CA . ASN A 1 74 ? -12.121 5.990 22.858 1.00 82.00 74 ASN A CA 1
ATOM 581 C C . ASN A 1 74 ? -12.313 5.180 21.573 1.00 82.00 74 ASN A C 1
ATOM 583 O O . ASN A 1 74 ? -11.441 5.187 20.703 1.00 82.00 74 ASN A O 1
ATOM 587 N N . ILE A 1 75 ? -13.422 4.450 21.478 1.00 82.88 75 ILE A N 1
ATOM 588 C CA . ILE A 1 75 ? -13.729 3.588 20.333 1.00 82.88 75 ILE A CA 1
ATOM 589 C C . ILE A 1 75 ? -14.132 4.469 19.146 1.00 82.88 75 ILE A C 1
ATOM 591 O O . ILE A 1 75 ? -15.022 5.306 19.269 1.00 82.88 75 ILE A O 1
ATOM 595 N N . ILE A 1 76 ? -13.478 4.280 17.998 1.00 81.50 76 ILE A N 1
ATOM 596 C CA . ILE A 1 76 ? -13.770 5.024 16.764 1.00 81.50 76 ILE A CA 1
ATOM 597 C C . ILE A 1 76 ? -14.994 4.421 16.073 1.00 81.50 76 ILE A C 1
ATOM 599 O O . ILE A 1 76 ? -15.891 5.151 15.656 1.00 81.50 76 ILE A O 1
ATOM 603 N N . ALA A 1 77 ? -15.031 3.092 15.963 1.00 79.12 77 ALA A N 1
ATOM 604 C CA . ALA A 1 77 ? -16.144 2.349 15.392 1.00 79.12 77 ALA A CA 1
ATOM 605 C C . ALA A 1 77 ? -16.156 0.918 15.942 1.00 79.12 77 ALA A C 1
ATOM 607 O O . ALA A 1 77 ? -15.113 0.266 15.967 1.00 79.12 77 ALA A O 1
ATOM 608 N N . ASN A 1 78 ? -17.329 0.439 16.362 1.00 81.56 78 ASN A N 1
ATOM 609 C CA . ASN A 1 78 ? -17.529 -0.982 16.673 1.00 81.56 78 ASN A CA 1
ATOM 610 C C . ASN A 1 78 ? -17.756 -1.786 15.387 1.00 81.56 78 ASN A C 1
ATOM 612 O O . ASN A 1 78 ? -17.135 -2.826 15.203 1.00 81.56 78 ASN A O 1
ATOM 616 N N . ASP A 1 79 ? -18.564 -1.234 14.477 1.00 87.62 79 ASP A N 1
ATOM 617 C CA . ASP A 1 79 ? -18.863 -1.810 13.169 1.00 87.62 79 ASP A CA 1
ATOM 618 C C . ASP A 1 79 ? -18.426 -0.843 12.063 1.00 87.62 79 ASP A C 1
ATOM 620 O O . ASP A 1 79 ? -18.686 0.366 12.124 1.00 87.62 79 ASP A O 1
ATOM 624 N N . PHE A 1 80 ? -17.738 -1.372 11.052 1.00 90.31 80 PHE A N 1
ATOM 625 C CA . PHE A 1 80 ? -17.271 -0.608 9.901 1.00 90.31 80 PHE A CA 1
ATOM 626 C C . PHE A 1 80 ? -17.147 -1.486 8.656 1.00 90.31 80 PHE A C 1
ATOM 628 O O . PHE A 1 80 ? -16.946 -2.695 8.736 1.00 90.31 80 PHE A O 1
ATOM 635 N N . THR A 1 81 ? -17.232 -0.851 7.490 1.00 91.50 81 THR A N 1
ATOM 636 C CA . THR A 1 81 ? -17.028 -1.490 6.185 1.00 91.50 81 THR A CA 1
ATOM 637 C C . THR A 1 81 ? -15.648 -1.134 5.645 1.00 91.50 81 THR A C 1
ATOM 639 O O . THR A 1 81 ? -15.217 0.016 5.758 1.00 91.50 81 THR A O 1
ATOM 642 N N . VAL A 1 82 ? -14.955 -2.115 5.062 1.00 90.94 82 VAL A N 1
ATOM 643 C CA . VAL A 1 82 ? -13.639 -1.934 4.434 1.00 90.94 82 VAL A CA 1
ATOM 644 C C . VAL A 1 82 ? -13.759 -2.137 2.932 1.00 90.94 82 VAL A C 1
ATOM 646 O O . VAL A 1 82 ? -14.045 -3.239 2.473 1.00 90.94 82 VAL A O 1
ATOM 649 N N . ASP A 1 83 ? -13.454 -1.083 2.181 1.00 92.38 83 ASP A N 1
ATOM 650 C CA . ASP A 1 83 ? -13.397 -1.114 0.723 1.00 92.38 83 ASP A CA 1
ATOM 651 C C . ASP A 1 83 ? -11.931 -1.195 0.267 1.00 92.38 83 ASP A C 1
ATOM 653 O O . ASP A 1 83 ? -11.092 -0.343 0.605 1.00 92.38 83 ASP A O 1
ATOM 657 N N . VAL A 1 84 ? -11.608 -2.228 -0.514 1.00 90.38 84 VAL A N 1
ATOM 658 C CA . VAL A 1 84 ? -10.289 -2.416 -1.130 1.00 90.38 84 VAL A CA 1
ATOM 659 C C . VAL A 1 84 ? -10.441 -2.333 -2.640 1.00 90.38 84 VAL A C 1
ATOM 661 O O . VAL A 1 84 ? -11.126 -3.145 -3.251 1.00 90.38 84 VAL A O 1
ATOM 664 N N . GLU A 1 85 ? -9.757 -1.366 -3.238 1.00 89.88 85 GLU A N 1
ATOM 665 C CA . GLU A 1 85 ? -9.779 -1.132 -4.677 1.00 89.88 85 GLU A CA 1
ATOM 666 C C . GLU A 1 85 ? -8.352 -1.132 -5.221 1.00 89.88 85 GLU A C 1
ATOM 668 O O . GLU A 1 85 ? -7.449 -0.532 -4.627 1.00 89.88 85 GLU A O 1
ATOM 673 N N . LEU A 1 86 ? -8.166 -1.791 -6.364 1.00 87.56 86 LEU A N 1
ATOM 674 C CA . LEU A 1 86 ? -6.971 -1.680 -7.190 1.00 87.56 86 LEU A CA 1
ATOM 675 C C . LEU A 1 86 ? -7.356 -0.929 -8.462 1.00 87.56 86 LEU A C 1
ATOM 677 O O . LEU A 1 86 ? -8.283 -1.332 -9.160 1.00 87.56 86 LEU A O 1
ATOM 681 N N . TRP A 1 87 ? -6.642 0.153 -8.757 1.00 86.06 87 TRP A N 1
ATOM 682 C CA . TRP A 1 87 ? -6.932 1.013 -9.898 1.00 86.06 87 TRP A CA 1
ATOM 683 C C . TRP A 1 87 ? -5.669 1.270 -10.713 1.00 86.06 87 TRP A C 1
ATOM 685 O O . TRP A 1 87 ? -4.592 1.472 -10.148 1.00 86.06 87 TRP A O 1
ATOM 695 N N . TYR A 1 88 ? -5.803 1.285 -12.038 1.00 83.12 88 TYR A N 1
ATOM 696 C CA . TYR A 1 88 ? -4.728 1.721 -12.922 1.00 83.12 88 TYR A CA 1
ATOM 697 C C . TYR A 1 88 ? -4.761 3.245 -13.046 1.00 83.12 88 TYR A C 1
ATOM 699 O O . TYR A 1 88 ? -5.705 3.807 -13.596 1.00 83.12 88 TYR A O 1
ATOM 707 N N . LEU A 1 89 ? -3.735 3.914 -12.519 1.00 80.38 89 LEU A N 1
ATOM 708 C CA . LEU A 1 89 ? -3.631 5.371 -12.515 1.00 80.38 89 LEU A CA 1
ATOM 709 C C . LEU A 1 89 ? -2.469 5.818 -13.421 1.00 80.38 89 LEU A C 1
ATOM 711 O O . LEU A 1 89 ? -1.314 5.722 -13.002 1.00 80.38 89 LEU A O 1
ATOM 715 N N . PRO A 1 90 ? -2.740 6.279 -14.655 1.00 71.56 90 PRO A N 1
ATOM 716 C CA . PRO A 1 90 ? -1.687 6.637 -15.603 1.00 71.56 90 PRO A CA 1
ATOM 717 C C . PRO A 1 90 ? -0.953 7.931 -15.219 1.00 71.56 90 PRO A C 1
ATOM 719 O O . PRO A 1 90 ? 0.262 8.024 -15.390 1.00 71.56 90 PRO A O 1
ATOM 722 N N . TYR A 1 91 ? -1.665 8.926 -14.685 1.00 70.38 91 TYR A N 1
ATOM 723 C CA . TYR A 1 91 ? -1.084 10.152 -14.134 1.00 70.38 91 TYR A CA 1
ATOM 724 C C . TYR A 1 91 ? -2.065 10.817 -13.156 1.00 70.38 91 TYR A C 1
ATOM 726 O O . TYR A 1 91 ? -3.244 10.496 -13.177 1.00 70.38 91 TYR A O 1
ATOM 734 N N . GLY A 1 92 ? -1.608 11.762 -12.331 1.00 72.81 92 GLY A N 1
ATOM 735 C CA . GLY A 1 92 ? -2.504 12.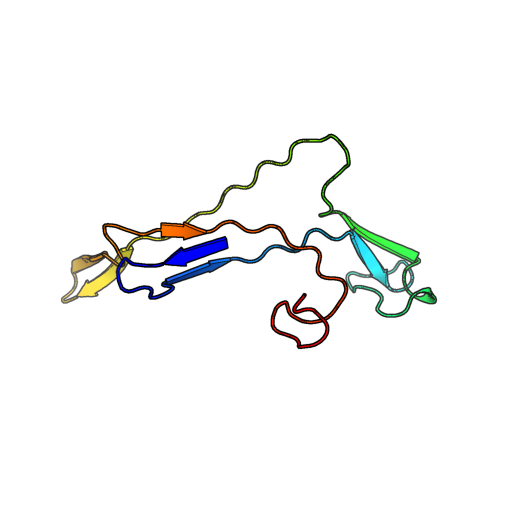606 -11.525 1.00 72.81 92 GLY A CA 1
ATOM 736 C C . GLY A 1 92 ? -3.129 11.895 -10.321 1.00 72.81 92 GLY A C 1
ATOM 737 O O . GLY A 1 92 ? -2.505 11.024 -9.716 1.00 72.81 92 GLY A O 1
ATOM 738 N N . LYS A 1 93 ? -4.335 12.314 -9.937 1.00 77.88 93 LYS A N 1
ATOM 739 C CA . LYS A 1 93 ? -5.155 11.720 -8.873 1.00 77.88 93 LYS A CA 1
ATOM 740 C C . LYS A 1 93 ? -6.329 10.955 -9.474 1.00 77.88 93 LYS A C 1
ATOM 742 O O . LYS A 1 93 ? -6.771 11.253 -10.581 1.00 77.88 93 LYS A O 1
ATOM 747 N N . LYS A 1 94 ? -6.862 9.989 -8.719 1.00 74.88 94 LYS A N 1
ATOM 748 C CA . LYS A 1 94 ? -8.055 9.221 -9.119 1.00 74.88 94 LYS A CA 1
ATOM 749 C C . LYS A 1 94 ? -9.236 10.139 -9.464 1.00 74.88 94 LYS A C 1
ATOM 751 O O . LYS A 1 94 ? -9.959 9.867 -10.411 1.00 74.88 94 LYS A O 1
ATOM 756 N N . ASP A 1 95 ? -9.374 11.233 -8.725 1.00 78.94 95 ASP A N 1
ATOM 757 C CA . ASP A 1 95 ? -10.507 12.157 -8.820 1.00 78.94 95 ASP A CA 1
ATOM 758 C C . ASP A 1 95 ? -10.351 13.186 -9.958 1.00 78.94 95 ASP A C 1
ATOM 760 O O . ASP A 1 95 ? -11.214 14.045 -10.140 1.00 78.94 95 ASP A O 1
ATOM 764 N N . ASP A 1 96 ? -9.242 13.140 -10.707 1.00 78.19 96 ASP A N 1
ATOM 765 C CA . ASP A 1 96 ? -9.016 14.068 -11.811 1.00 78.19 96 ASP A CA 1
ATOM 766 C C . ASP A 1 96 ? -9.962 13.737 -12.984 1.00 78.19 96 ASP A C 1
ATOM 768 O O . ASP A 1 96 ? -10.100 12.563 -13.340 1.00 78.19 96 ASP A O 1
ATOM 772 N N . PRO A 1 97 ? -10.550 14.743 -13.665 1.00 73.06 97 PRO A N 1
ATOM 773 C CA . PRO A 1 97 ? -11.516 14.525 -14.751 1.00 73.06 97 PRO A CA 1
ATOM 774 C C . PRO A 1 97 ? -10.990 13.670 -15.915 1.00 73.06 97 PRO A C 1
ATOM 776 O O . PRO A 1 97 ? -11.766 13.067 -16.646 1.00 73.06 97 PRO A O 1
ATOM 779 N N . GLY A 1 98 ? -9.667 13.629 -16.108 1.00 67.44 98 GLY A N 1
ATOM 780 C CA . GLY A 1 98 ? -9.017 12.795 -17.126 1.00 67.44 98 GLY A CA 1
ATOM 781 C C . GLY A 1 98 ? -8.858 11.321 -16.735 1.00 67.44 98 GLY A C 1
ATOM 782 O O . GLY A 1 98 ? -8.484 10.516 -17.583 1.00 67.44 98 GLY A O 1
ATOM 783 N N . ASN A 1 99 ? -9.126 10.971 -15.473 1.00 65.19 99 ASN A N 1
ATOM 784 C CA . ASN A 1 99 ? -8.992 9.625 -14.913 1.00 65.19 99 ASN A CA 1
ATOM 785 C C . ASN A 1 99 ? -10.326 9.018 -14.451 1.00 65.19 99 ASN A C 1
ATOM 787 O O . ASN A 1 99 ? -10.366 7.821 -14.158 1.00 65.19 99 ASN A O 1
ATOM 791 N N . SER A 1 100 ? -11.402 9.810 -14.382 1.00 60.91 100 SER A N 1
ATOM 792 C CA . SER A 1 100 ? -12.763 9.306 -14.200 1.00 60.91 100 SER A CA 1
ATOM 793 C C . SER A 1 100 ? -13.231 8.656 -15.506 1.00 60.91 100 SER A C 1
ATOM 795 O O . SER A 1 100 ? -13.571 9.366 -16.452 1.00 60.91 100 SER A O 1
ATOM 797 N N . GLN A 1 101 ? -13.177 7.324 -15.576 1.00 56.34 101 GLN A N 1
ATOM 798 C CA . GLN A 1 101 ? -13.830 6.547 -16.636 1.00 56.34 101 GLN A CA 1
ATOM 799 C C . GLN A 1 101 ? -15.315 6.364 -16.339 1.00 56.34 101 GLN A C 1
ATOM 801 O O . GLN A 1 101 ? -15.642 6.134 -15.152 1.00 56.34 101 GLN A O 1
#

Secondary structure (DSSP, 8-state):
-EEEETTS-EEEE------EEEEETT-SSPBP-SGGGEEEEEEE----TT-----------EEEEEETTEEEEEES-SSEEEE-------SS-TTSTTT--

Radius of gyration: 19.61 Å; chains: 1; bounding box: 45×29×55 Å

Foldseek 3Di:
DFKAAPVRDTPDDDDDDQAWFFAFCQDDQDGHPDPVRRPGTNDGRHDDPPDDDDDDDDDDQWDFDQDPNDTDTHGNHPDIDDDDDDDDDPDDDCPDPVNPD

pLDDT: mean 84.03, std 7.85, range [56.34, 92.38]

Sequence (101 aa):
MTAKTNDGKVFFKEEKIYMPVPQQMGRGDKMGRGPYEKSGLIRDTSLPPRKTVKEAFAIPVYNEITKDGKMARNIIANDFTVDVELWYLPYGKKDDPGNSQ